Protein 7C7E (pdb70)

Nearest PDB structures (foldseek):
  7c7e-assembly1_A-2  TM=1.005E+00  e=3.766E-17  Escherichia coli IAI39
  9jpk-assembly1_B  TM=8.543E-01  e=5.174E-05  Achromobacter denitrificans
  3sxz-assembly1_B  TM=7.121E-01  e=1.278E-02  Thermotoga maritima
  3sxz-assembly1_A  TM=7.294E-01  e=2.331E-02  Thermotoga maritima
  3c7j-assembly1_B-2  TM=7.270E-01  e=1.564E-01  Pseudomonas syringae pv. tomato str. DC3000

Structure (mmCIF, N/CA/C/O backbone):
data_7C7E
#
_entry.id   7C7E
#
_cell.length_a   85.037
_cell.length_b   85.037
_cell.length_c   111.688
_cell.angle_alpha   90.000
_cell.angle_beta   90.000
_cell.angle_gamma   120.000
#
_symmetry.space_group_name_H-M   'P 65 2 2'
#
loop_
_entity.id
_entity.type
_entity.pdbx_description
1 polymer 'Putative DNA-binding transcriptional regulator'
2 non-polymer 'ZINC ION'
3 non-polymer 'SULFATE ION'
4 non-polymer 'TRIETHYLENE GLYCOL'
5 water water
#
loop_
_atom_site.group_PDB
_atom_site.id
_atom_site.type_symbol
_atom_site.label_atom_id
_atom_site.label_alt_id
_atom_site.label_comp_id
_atom_site.label_asym_id
_atom_site.label_entity_id
_atom_site.label_seq_id
_atom_site.pdbx_PDB_ins_code
_atom_site.Cartn_x
_atom_site.Cartn_y
_atom_site.Cartn_z
_atom_site.occupancy
_atom_site.B_iso_or_equiv
_atom_site.auth_seq_id
_atom_site.auth_comp_id
_atom_site.auth_asym_id
_atom_site.auth_atom_id
_atom_site.pdbx_PDB_model_num
ATOM 1 N N . THR A 1 79 ? 20.319 4.582 54.891 1.00 80.28 79 THR A N 1
ATOM 2 C CA . THR A 1 79 ? 19.546 3.632 54.109 1.00 98.40 79 THR A CA 1
ATOM 3 C C . THR A 1 79 ? 18.868 4.362 52.946 1.00 98.68 79 THR A C 1
ATOM 4 O O . THR A 1 79 ? 18.311 3.739 52.037 1.00 96.81 79 THR A O 1
ATOM 8 N N . ASP A 1 80 ? 18.936 5.689 52.966 1.00 92.53 80 ASP A N 1
ATOM 9 C CA . ASP A 1 80 ? 18.541 6.509 51.828 1.00 79.33 80 ASP A CA 1
ATOM 10 C C . ASP A 1 80 ? 19.789 7.091 51.174 1.00 71.24 80 ASP A C 1
ATOM 11 O O . ASP A 1 80 ? 20.650 7.652 51.861 1.00 76.21 80 ASP A O 1
ATOM 16 N N . VAL A 1 81 ? 19.873 6.963 49.845 1.00 67.68 81 VAL A N 1
ATOM 17 C CA . VAL A 1 81 ? 21.096 7.287 49.107 1.00 65.56 81 VAL A CA 1
ATOM 18 C C . VAL A 1 81 ? 21.534 8.729 49.335 1.00 53.81 81 VAL A C 1
ATOM 19 O O . VAL A 1 81 ? 22.736 9.038 49.292 1.00 61.37 81 VAL A O 1
ATOM 23 N N . LEU A 1 82 ? 20.577 9.634 49.567 1.00 55.79 82 LEU A N 1
ATOM 24 C CA . LEU A 1 82 ? 20.922 11.022 49.851 1.00 46.62 82 LEU A CA 1
ATOM 25 C C . LEU A 1 82 ? 21.872 11.120 51.038 1.00 44.26 82 LEU A C 1
ATOM 26 O O . LEU A 1 82 ? 22.831 11.900 51.011 1.00 43.53 82 LEU A O 1
ATOM 31 N N . GLN A 1 83 ? 21.631 10.322 52.083 1.00 45.41 83 GLN A N 1
ATOM 32 C CA . GLN A 1 83 ? 22.548 10.293 53.217 1.00 49.01 83 GLN A CA 1
ATOM 33 C C . GLN A 1 83 ? 23.930 9.804 52.806 1.00 40.17 83 GLN A C 1
ATOM 34 O O . GLN A 1 83 ? 24.939 10.246 53.370 1.00 41.50 83 GLN A O 1
ATOM 40 N N . TRP A 1 84 ? 23.996 8.903 51.822 1.00 43.20 84 TRP A N 1
ATOM 41 C CA . TRP A 1 84 ? 25.270 8.332 51.401 1.00 42.47 84 TRP A CA 1
ATOM 42 C C . TRP A 1 84 ? 26.089 9.296 50.553 1.00 4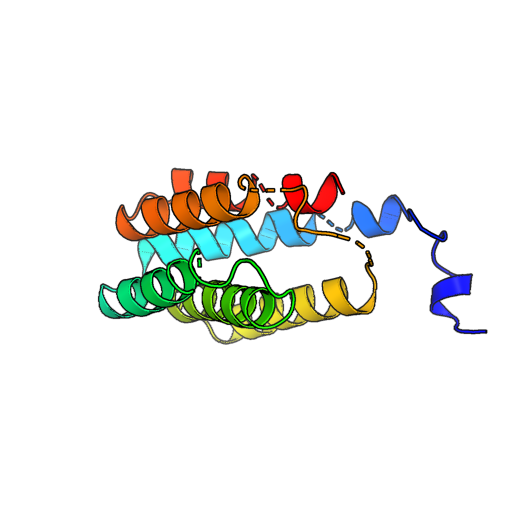7.83 84 TRP A C 1
ATOM 43 O O . TRP A 1 84 ? 27.325 9.225 50.565 1.00 38.80 84 TRP A O 1
ATOM 54 N N . VAL A 1 85 ? 25.441 10.195 49.807 1.00 37.41 85 VAL A N 1
ATOM 55 C CA . VAL A 1 85 ? 26.198 11.104 48.944 1.00 40.13 85 VAL A CA 1
ATOM 56 C C . VAL A 1 85 ? 26.336 12.516 49.515 1.00 41.78 85 VAL A C 1
ATOM 57 O O . VAL A 1 85 ? 27.127 13.308 48.977 1.00 45.56 85 VAL A O 1
ATOM 61 N N . LEU A 1 86 ? 25.638 12.844 50.602 1.00 37.59 86 LEU A N 1
ATOM 62 C CA . LEU A 1 86 ? 25.718 14.163 51.219 1.00 41.03 86 LEU A CA 1
ATOM 63 C C . LEU A 1 86 ? 26.274 14.060 52.635 1.00 39.90 86 LEU A C 1
ATOM 64 O O . LEU A 1 86 ? 25.883 13.176 53.403 1.00 42.11 86 LEU A O 1
ATOM 69 N N . GLU A 1 87 ? 27.186 14.970 52.978 1.00 34.78 87 GLU A N 1
ATOM 70 C CA . GLU A 1 87 ? 27.687 15.046 54.345 1.00 40.56 87 GLU A CA 1
ATOM 71 C C . GLU A 1 87 ? 26.549 15.405 55.290 1.00 55.77 87 GLU A C 1
ATOM 72 O O . GLU A 1 87 ? 25.787 16.342 55.035 1.00 57.32 87 GLU A O 1
ATOM 78 N N . ASN A 1 88 ? 26.430 14.656 56.382 1.00 57.46 88 ASN A N 1
ATOM 79 C CA . ASN A 1 88 ? 25.291 14.833 57.269 1.00 56.14 88 ASN A CA 1
ATOM 80 C C . ASN A 1 88 ? 25.378 16.167 58.002 1.00 62.00 88 ASN A C 1
ATOM 81 O O . ASN A 1 88 ? 26.465 16.699 58.249 1.00 58.50 88 ASN A O 1
ATOM 86 N N . ASP A 1 89 ? 24.202 16.718 58.318 1.00 58.45 89 ASP A N 1
ATOM 87 C CA . ASP A 1 89 ? 24.046 18.007 58.987 1.00 69.40 89 ASP A CA 1
ATOM 88 C C . ASP A 1 89 ? 24.486 19.175 58.108 1.00 68.70 89 ASP A C 1
ATOM 89 O O . ASP A 1 89 ? 23.676 20.051 57.788 1.00 83.08 89 ASP A O 1
ATOM 94 N N . TYR A 1 90 ? 25.757 19.203 57.708 1.00 62.65 90 TYR A N 1
ATOM 95 C CA . TYR A 1 90 ? 26.334 20.344 56.994 1.00 67.42 90 TYR A CA 1
ATOM 96 C C . TYR A 1 90 ? 27.126 19.844 55.787 1.00 62.47 90 TYR A C 1
ATOM 97 O O . TYR A 1 90 ? 28.255 19.367 55.938 1.00 56.40 90 TYR A O 1
ATOM 106 N N . ASP A 1 91 ? 26.540 19.959 54.586 1.00 48.92 91 ASP A N 1
ATOM 107 C CA . ASP A 1 91 ? 27.255 19.647 53.354 1.00 45.25 91 ASP A CA 1
ATOM 108 C C . ASP A 1 91 ? 27.668 20.951 52.690 1.00 50.60 91 ASP A C 1
ATOM 109 O O . ASP A 1 91 ? 26.837 21.599 52.035 1.00 43.51 91 ASP A O 1
ATOM 114 N N . PRO A 1 92 ? 28.933 21.370 52.814 1.00 53.21 92 PRO A N 1
ATOM 115 C CA . PRO A 1 92 ? 29.305 22.716 52.340 1.00 46.06 92 PRO A CA 1
ATOM 116 C C . PRO A 1 92 ? 29.164 22.899 50.838 1.00 52.35 92 PRO A C 1
ATOM 117 O O . PRO A 1 92 ? 28.805 23.993 50.388 1.00 43.96 92 PRO A O 1
ATOM 121 N N . ARG A 1 93 ? 29.433 21.861 50.043 1.00 44.73 93 ARG A N 1
ATOM 122 C CA . ARG A 1 93 ? 29.389 22.028 48.594 1.00 49.45 93 ARG A CA 1
ATOM 123 C C . ARG A 1 93 ? 27.956 22.168 48.093 1.00 43.12 93 ARG A C 1
ATOM 124 O O . ARG A 1 93 ? 27.675 23.004 47.225 1.00 42.61 93 ARG A O 1
ATOM 132 N N . LEU A 1 94 ? 27.030 21.377 48.637 1.00 37.22 94 LEU A N 1
ATOM 133 C CA . LEU A 1 94 ? 25.629 21.544 48.267 1.00 43.11 94 LEU A CA 1
ATOM 134 C C . LEU A 1 94 ? 25.091 22.884 48.755 1.00 48.15 94 LEU A C 1
ATOM 135 O O . LEU A 1 94 ? 24.308 23.537 48.058 1.00 35.38 94 LEU A O 1
ATOM 140 N N . ILE A 1 95 ? 25.505 23.307 49.951 1.00 36.31 95 ILE A N 1
ATOM 141 C CA . ILE A 1 95 ? 25.080 24.602 50.475 1.00 36.97 95 ILE A CA 1
ATOM 142 C C . ILE A 1 95 ? 25.560 25.726 49.570 1.00 37.17 95 ILE A C 1
ATOM 143 O O . ILE A 1 95 ? 24.814 26.666 49.271 1.00 34.48 95 ILE A O 1
ATOM 148 N N . SER A 1 96 ? 26.801 25.639 49.088 1.00 35.30 96 SER A N 1
ATOM 149 C CA . SER A 1 96 ? 27.312 26.671 48.195 1.00 39.79 96 SER A CA 1
ATOM 150 C C . SER A 1 96 ? 26.605 26.637 46.840 1.00 41.27 96 SER A C 1
ATOM 151 O O . SER A 1 96 ? 26.297 27.690 46.270 1.00 38.83 96 SER A O 1
ATOM 154 N N . ALA A 1 97 ? 26.325 25.440 46.314 1.00 33.50 97 ALA A N 1
ATOM 155 C CA . ALA A 1 97 ? 25.616 25.339 45.038 1.00 34.11 97 ALA A CA 1
ATOM 156 C C . ALA A 1 97 ? 24.211 25.931 45.138 1.00 32.14 97 ALA A C 1
ATOM 157 O O . ALA A 1 97 ? 23.779 26.710 44.272 1.00 30.38 97 ALA A O 1
ATOM 167 N N . SER A 1 99 ? 23.147 28.127 47.424 1.00 33.70 99 SER A N 1
ATOM 168 C CA . SER A 1 99 ? 23.224 29.562 47.673 1.00 35.88 99 SER A CA 1
ATOM 169 C C . SER A 1 99 ? 23.529 30.324 46.395 1.00 37.68 99 SER A C 1
ATOM 170 O O . SER A 1 99 ? 22.996 31.414 46.181 1.00 37.36 99 SER A O 1
ATOM 173 N N . GLU A 1 100 ? 24.383 29.768 45.534 1.00 34.58 100 GLU A N 1
ATOM 174 C CA . GLU A 1 100 ? 24.665 30.396 44.247 1.00 38.35 100 GLU A CA 1
ATOM 175 C C . GLU A 1 100 ? 23.411 30.462 43.379 1.00 36.94 100 GLU A C 1
ATOM 176 O O . GLU A 1 100 ? 23.094 31.507 42.789 1.00 33.13 100 GLU A O 1
ATOM 182 N N . VAL A 1 101 ? 22.668 29.355 43.305 1.00 28.78 101 VAL A N 1
ATOM 183 C CA . VAL A 1 101 ? 21.444 29.355 42.506 1.00 31.40 101 VAL A CA 1
ATOM 184 C C . VAL A 1 101 ? 20.427 30.347 43.074 1.00 33.29 101 VAL A C 1
ATOM 185 O O . VAL A 1 101 ? 19.787 31.103 42.328 1.00 33.82 101 VAL A O 1
ATOM 189 N N . ARG A 1 102 ? 20.272 30.369 44.400 1.00 30.73 102 ARG A N 1
ATOM 190 C CA . ARG A 1 102 ? 19.305 31.267 45.023 1.00 33.02 102 ARG A CA 1
ATOM 191 C C . ARG A 1 102 ? 19.708 32.726 44.837 1.00 32.03 102 ARG A C 1
ATOM 192 O O . ARG A 1 102 ? 18.865 33.571 44.516 1.00 36.67 102 ARG A O 1
ATOM 200 N N . ASN A 1 103 ? 20.999 33.038 45.006 1.00 28.89 103 ASN A N 1
ATOM 201 C CA . ASN A 1 103 ? 21.483 34.400 44.810 1.00 33.90 103 ASN A CA 1
ATOM 202 C C . ASN A 1 103 ? 21.375 34.843 43.363 1.00 36.99 103 ASN A C 1
ATOM 203 O O . ASN A 1 103 ? 21.360 36.050 43.098 1.00 32.55 103 ASN A O 1
ATOM 208 N N . LEU A 1 104 ? 21.333 33.898 42.421 1.00 34.31 104 LEU A N 1
ATOM 209 C CA . LEU A 1 104 ? 21.058 34.268 41.038 1.00 31.10 104 LEU A CA 1
ATOM 210 C C . LEU A 1 104 ? 19.576 34.554 40.826 1.00 33.22 104 LEU A C 1
ATOM 211 O O . LEU A 1 104 ? 19.208 35.609 40.298 1.00 34.11 104 LEU A O 1
ATOM 216 N N . VAL A 1 105 ? 18.713 33.634 41.248 1.00 28.97 105 VAL A N 1
ATOM 217 C CA . VAL A 1 105 ? 17.316 33.651 40.817 1.00 31.11 105 VAL A CA 1
ATOM 218 C C . VAL A 1 105 ? 16.455 34.566 41.686 1.00 36.24 105 VAL A C 1
ATOM 219 O O . VAL A 1 105 ? 15.675 35.373 41.172 1.00 31.07 105 VAL A O 1
ATOM 223 N N . GLU A 1 106 ? 16.554 34.463 43.005 1.00 30.12 106 GLU A N 1
ATOM 224 C CA . GLU A 1 106 ? 15.602 35.157 43.865 1.00 35.40 106 GLU A CA 1
ATOM 225 C C . GLU A 1 106 ? 15.804 36.673 43.917 1.00 35.18 106 GLU A C 1
ATOM 226 O O . GLU A 1 106 ? 14.809 37.408 43.987 1.00 36.44 106 GLU A O 1
ATOM 232 N N . PRO A 1 107 ? 17.039 37.197 43.889 1.00 34.70 107 PRO A N 1
ATOM 233 C CA . PRO A 1 107 ? 17.175 38.661 43.768 1.00 31.79 107 PRO A CA 1
ATOM 234 C C . PRO A 1 107 ? 16.641 39.201 42.450 1.00 39.53 107 PRO A C 1
ATOM 235 O O . PRO A 1 107 ? 16.112 40.320 42.405 1.00 33.39 107 PRO A O 1
ATOM 239 N N . ALA A 1 108 ? 16.757 38.426 41.368 1.00 34.34 108 ALA A N 1
ATOM 240 C CA . ALA A 1 108 ? 16.180 38.845 40.094 1.00 35.46 108 ALA A CA 1
ATOM 241 C C . ALA A 1 108 ? 14.659 38.865 40.166 1.00 35.23 108 ALA A C 1
ATOM 242 O O . ALA A 1 108 ? 14.017 39.795 39.661 1.00 35.39 108 ALA A O 1
ATOM 244 N N . ILE A 1 109 ? 14.069 37.834 40.775 1.00 29.46 109 ILE A N 1
ATOM 245 C CA . ILE A 1 109 ? 12.633 37.825 41.035 1.00 32.01 109 ILE A CA 1
ATOM 246 C C . ILE A 1 109 ? 12.230 39.063 41.821 1.00 41.33 109 ILE A C 1
ATOM 247 O O . ILE A 1 109 ? 11.228 39.716 41.511 1.00 34.00 109 ILE A O 1
ATOM 252 N N . ALA A 1 110 ? 13.001 39.400 42.857 1.00 31.30 110 ALA A N 1
ATOM 253 C CA . ALA A 1 110 ? 12.672 40.558 43.682 1.00 37.91 110 ALA A CA 1
ATOM 254 C C . ALA A 1 110 ? 12.723 41.852 42.877 1.00 36.09 110 ALA A C 1
ATOM 255 O O . ALA A 1 110 ? 11.830 42.702 42.996 1.00 34.66 110 ALA A O 1
ATOM 257 N N . ARG A 1 111 ? 13.767 42.019 42.059 1.00 35.43 111 ARG A N 1
ATOM 258 C CA . ARG A 1 111 ? 13.883 43.216 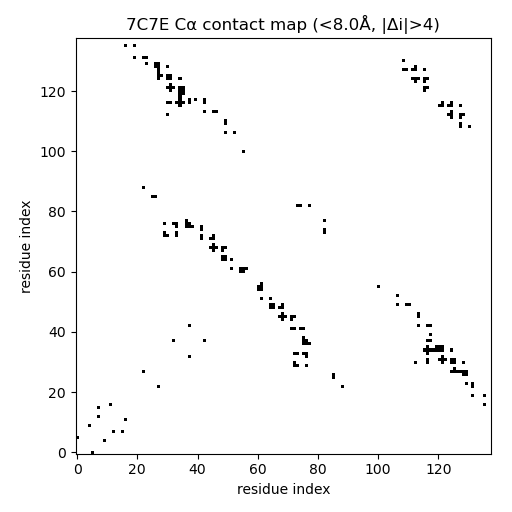41.231 1.00 36.09 111 ARG A CA 1
ATOM 259 C C . ARG A 1 111 ? 12.738 43.311 40.228 1.00 42.95 111 ARG A C 1
ATOM 260 O O . ARG A 1 111 ? 12.168 44.391 40.019 1.00 40.37 111 ARG A O 1
ATOM 268 N N . TRP A 1 112 ? 12.373 42.186 39.607 1.00 36.36 112 TRP A N 1
ATOM 269 C CA . TRP A 1 112 ? 11.273 42.208 38.649 1.00 34.61 112 TRP A CA 1
ATOM 270 C C . TRP A 1 112 ? 9.938 42.449 39.335 1.00 40.33 112 TRP A C 1
ATOM 271 O O . TRP A 1 112 ? 9.051 43.076 38.752 1.00 40.09 112 TRP A O 1
ATOM 282 N N . ALA A 1 113 ? 9.773 41.959 40.562 1.00 33.48 113 ALA A N 1
ATOM 283 C CA . ALA A 1 113 ? 8.573 42.277 41.323 1.00 35.11 113 ALA A CA 1
ATOM 284 C C . ALA A 1 113 ? 8.494 43.771 41.601 1.00 42.95 113 ALA A C 1
ATOM 285 O O . ALA A 1 113 ? 7.445 44.390 41.404 1.00 41.14 113 ALA A O 1
ATOM 287 N N . ALA A 1 114 ? 9.605 44.368 42.036 1.00 38.37 114 ALA A N 1
ATOM 288 C CA . ALA A 1 114 ? 9.636 45.811 42.241 1.00 41.38 114 ALA A CA 1
ATOM 289 C C . ALA A 1 114 ? 9.306 46.567 40.960 1.00 52.88 114 ALA A C 1
ATOM 290 O O . ALA A 1 114 ? 8.644 47.611 41.007 1.00 47.10 114 ALA A O 1
ATOM 292 N N . GLU A 1 115 ? 9.744 46.053 39.809 1.00 41.00 115 GLU A N 1
ATOM 293 C CA . GLU A 1 115 ? 9.496 46.733 38.542 1.00 43.00 115 GLU A CA 1
ATOM 294 C C . GLU A 1 115 ? 8.095 46.494 37.986 1.00 48.08 115 GLU A C 1
ATOM 295 O O . GLU A 1 115 ? 7.608 47.321 37.209 1.00 47.96 115 GLU A O 1
ATOM 301 N N . ARG A 1 116 ? 7.433 45.396 38.361 1.00 38.17 116 ARG A N 1
ATOM 302 C CA . ARG A 1 116 ? 6.209 44.977 37.692 1.00 43.61 116 ARG A CA 1
ATOM 303 C C . ARG A 1 116 ? 4.990 44.844 38.590 1.00 42.54 116 ARG A C 1
ATOM 304 O O . ARG A 1 116 ? 3.872 44.846 38.067 1.00 37.51 116 ARG A O 1
ATOM 312 N N . ALA A 1 117 ? 5.159 44.699 39.903 1.00 33.96 117 ALA A N 1
ATOM 313 C CA . ALA A 1 117 ? 4.009 44.476 40.768 1.00 33.44 117 ALA A CA 1
ATOM 314 C C . ALA A 1 117 ? 3.035 45.644 40.676 1.00 39.83 117 ALA A C 1
ATOM 315 O O . ALA A 1 117 ? 3.442 46.810 40.652 1.00 37.13 117 ALA A O 1
ATOM 317 N N . THR A 1 118 ? 1.748 45.321 40.597 1.00 37.24 118 THR A N 1
ATOM 318 C CA . THR A 1 118 ? 0.700 46.322 40.692 1.00 55.86 118 THR A CA 1
ATOM 319 C C . THR A 1 118 ? 0.268 46.481 42.147 1.00 50.05 118 THR A C 1
ATOM 320 O O . THR A 1 118 ? 0.708 45.745 43.038 1.00 42.87 118 THR A O 1
ATOM 324 N N . SER A 1 119 ? -0.605 47.463 42.390 1.00 49.32 119 SER A N 1
ATOM 325 C CA . SER A 1 119 ? -1.113 47.655 43.745 1.00 42.78 119 SER A CA 1
ATOM 326 C C . SER A 1 119 ? -1.945 46.464 44.205 1.00 41.90 119 SER A C 1
ATOM 327 O O . SER A 1 119 ? -2.006 46.180 45.405 1.00 52.08 119 SER A O 1
ATOM 330 N N . SER A 1 120 ? -2.578 45.748 43.275 1.00 35.82 120 SER A N 1
ATOM 331 C CA . SER A 1 120 ? -3.271 44.520 43.653 1.00 43.13 120 SER A CA 1
ATOM 332 C C . SER A 1 120 ? -2.277 43.422 44.008 1.00 50.19 120 SER A C 1
ATOM 333 O O . SER A 1 120 ? -2.537 42.603 44.897 1.00 44.87 120 SER A O 1
ATOM 336 N N . ASP A 1 121 ? -1.132 43.380 43.319 1.00 46.83 121 ASP A N 1
ATOM 337 C CA . ASP A 1 121 ? -0.050 42.503 43.753 1.00 48.79 121 ASP A CA 1
ATOM 338 C C . ASP A 1 121 ? 0.453 42.908 45.133 1.00 47.31 121 ASP A C 1
ATOM 339 O O . ASP A 1 121 ? 0.634 42.055 46.009 1.00 41.68 121 ASP A O 1
ATOM 344 N N . LEU A 1 122 ? 0.662 44.212 45.347 1.00 39.64 122 LEU A N 1
ATOM 345 C CA . LEU A 1 122 ? 1.133 44.696 46.642 1.00 43.37 122 LEU A CA 1
ATOM 346 C C . LEU A 1 122 ? 0.171 44.319 47.762 1.00 38.20 122 LEU A C 1
ATOM 347 O O . LEU A 1 122 ? 0.602 43.967 48.866 1.00 45.34 122 LEU A O 1
ATOM 352 N N . ALA A 1 123 ? -1.136 44.386 47.497 1.00 42.52 123 ALA A N 1
ATOM 353 C CA . ALA A 1 123 ? -2.115 44.032 48.521 1.00 41.99 123 ALA A CA 1
ATOM 354 C C . ALA A 1 123 ? -2.014 42.564 48.914 1.00 45.70 123 ALA A C 1
ATOM 355 O O . ALA A 1 123 ? -2.238 42.221 50.080 1.00 44.44 123 ALA A O 1
ATOM 357 N N . GLN A 1 124 ? -1.678 41.686 47.965 1.00 41.91 124 GLN A N 1
ATOM 358 C CA . GLN A 1 124 ? -1.533 40.270 48.291 1.00 39.74 124 GLN A CA 1
ATOM 359 C C . GLN A 1 124 ? -0.275 40.018 49.113 1.00 36.58 124 GLN A C 1
ATOM 360 O O . GLN A 1 124 ? -0.299 39.232 50.067 1.00 41.46 124 GLN A O 1
ATOM 366 N N . ILE A 1 125 ? 0.831 40.675 48.758 1.00 33.33 125 ILE A N 1
ATOM 367 C CA . ILE A 1 125 ? 2.057 40.551 49.542 1.00 39.74 125 ILE A CA 1
ATOM 368 C C . ILE A 1 125 ? 1.852 41.120 50.941 1.00 39.96 125 ILE A C 1
ATOM 369 O O . ILE A 1 125 ? 2.184 40.477 51.944 1.00 35.70 125 ILE A O 1
ATOM 374 N N . GLU A 1 126 ? 1.306 42.339 51.027 1.00 38.96 126 GLU A N 1
ATOM 375 C CA . GLU A 1 126 ? 1.110 42.974 52.329 1.00 42.64 126 GLU A CA 1
ATOM 376 C C . GLU A 1 126 ? 0.193 42.145 53.220 1.00 40.35 126 GLU A C 1
ATOM 377 O O . GLU A 1 126 ? 0.434 42.029 54.429 1.00 43.91 126 GLU A O 1
ATOM 383 N N . SER A 1 127 ? -0.860 41.556 52.645 1.00 41.12 127 SER A N 1
ATOM 384 C CA . SER A 1 127 ? -1.759 40.715 53.430 1.00 47.93 127 SER A CA 1
ATOM 385 C C . SER A 1 127 ? -1.003 39.557 54.074 1.00 50.67 127 SER A C 1
ATOM 386 O O . SER A 1 127 ? -1.121 39.315 55.281 1.00 51.05 127 SER A O 1
ATOM 389 N N . ALA A 1 128 ? -0.211 38.838 53.275 1.00 53.75 128 ALA A N 1
ATOM 390 C CA . ALA A 1 128 ? 0.544 37.704 53.801 1.00 47.42 128 ALA A CA 1
ATOM 391 C C . ALA A 1 128 ? 1.572 38.155 54.830 1.00 40.92 128 ALA A C 1
ATOM 392 O O . ALA A 1 128 ? 1.816 37.453 55.821 1.00 42.85 128 ALA A O 1
ATOM 394 N N . LEU A 1 129 ? 2.184 39.323 54.617 1.00 41.11 129 LEU A N 1
ATOM 395 C CA . LEU A 1 129 ? 3.111 39.861 55.607 1.00 44.39 129 LEU A CA 1
ATOM 396 C C . LEU A 1 129 ? 2.411 40.106 56.939 1.00 57.63 129 LEU A C 1
ATOM 397 O O . LEU A 1 129 ? 2.936 39.756 58.004 1.00 51.43 129 LEU A O 1
ATOM 402 N N . ASN A 1 130 ? 1.219 40.708 56.896 1.00 50.59 130 ASN A N 1
ATOM 403 C CA . ASN A 1 130 ? 0.472 40.952 58.125 1.00 55.50 130 ASN A CA 1
ATOM 404 C C . ASN A 1 130 ? 0.068 39.646 58.800 1.00 51.66 130 ASN A C 1
ATOM 405 O O . ASN A 1 130 ? 0.093 39.556 60.032 1.00 56.17 130 ASN A O 1
ATOM 410 N N . GLU A 1 131 ? -0.293 38.623 58.016 1.00 50.10 131 GLU A N 1
ATOM 411 C CA . GLU A 1 131 ? -0.618 37.324 58.613 1.00 53.90 131 GLU A CA 1
ATOM 412 C C . GLU A 1 131 ? 0.600 36.691 59.276 1.00 60.91 131 GLU A C 1
ATOM 413 O O . GLU A 1 131 ? 0.478 36.060 60.331 1.00 67.57 131 GLU A O 1
ATOM 427 N N . ILE A 1 133 ? 3.083 38.389 60.591 1.00 57.90 133 ILE A N 1
ATOM 428 C CA . ILE A 1 133 ? 3.293 39.188 61.793 1.00 66.55 133 ILE A CA 1
ATOM 429 C C . ILE A 1 133 ? 2.333 38.754 62.895 1.00 66.14 133 ILE A C 1
ATOM 430 O O . ILE A 1 133 ? 2.722 38.602 64.060 1.00 76.13 133 ILE A O 1
ATOM 435 N N . ALA A 1 134 ? 1.068 38.525 62.539 1.00 67.56 134 ALA A N 1
ATOM 436 C CA . ALA A 1 134 ? 0.049 38.212 63.533 1.00 72.79 134 ALA A CA 1
ATOM 437 C C . ALA A 1 134 ? 0.169 36.781 64.045 1.00 78.57 134 ALA A C 1
ATOM 438 O O . ALA A 1 134 ? -0.038 36.528 65.237 1.00 80.32 134 ALA A O 1
ATOM 440 N N . ASN A 1 135 ? 0.507 35.838 63.170 1.00 66.33 135 ASN A N 1
ATOM 441 C CA . ASN A 1 135 ? 0.498 34.416 63.496 1.00 65.99 135 ASN A CA 1
ATOM 442 C C . ASN A 1 135 ? 1.906 33.851 63.658 1.00 73.03 135 ASN A C 1
ATOM 443 O O . ASN A 1 135 ? 2.175 32.706 63.294 1.00 82.42 135 ASN A O 1
ATOM 448 N N . ASN A 1 136 ? 2.819 34.639 64.219 1.00 67.84 136 ASN A N 1
ATOM 449 C CA . ASN A 1 136 ? 4.190 34.185 64.415 1.00 80.99 136 ASN A CA 1
ATOM 450 C C . ASN A 1 136 ? 4.352 33.274 65.629 1.00 89.45 136 ASN A C 1
ATOM 451 O O . ASN A 1 136 ? 5.485 33.062 66.074 1.00 84.85 136 ASN A O 1
ATOM 456 N N . GLN A 1 137 ? 3.264 32.725 66.168 1.00 94.58 137 GLN A N 1
ATOM 457 C CA . GLN A 1 137 ? 3.329 31.940 67.395 1.00 92.05 137 GLN A CA 1
ATOM 458 C C . GLN A 1 137 ? 3.304 30.437 67.136 1.00 97.81 137 GLN A C 1
ATOM 459 O O . GLN A 1 137 ? 4.117 29.700 67.700 1.00 101.33 137 GLN A O 1
ATOM 465 N N . ASP A 1 138 ? 2.389 29.958 66.298 1.00 94.06 138 ASP A N 1
ATOM 466 C CA . ASP A 1 138 ? 2.322 28.540 65.961 1.00 104.78 138 ASP A CA 1
ATOM 467 C C . ASP A 1 138 ? 3.071 28.298 64.657 1.00 95.72 138 ASP A C 1
ATOM 468 O O . ASP A 1 138 ? 2.799 28.954 63.644 1.00 90.15 138 ASP A O 1
ATOM 473 N N . ARG A 1 139 ? 4.020 27.361 64.693 1.00 99.86 139 ARG A N 1
ATOM 474 C CA . ARG A 1 139 ? 4.888 27.079 63.549 1.00 97.25 139 ARG A CA 1
ATOM 475 C C . ARG A 1 139 ? 4.161 26.227 62.506 1.00 101.59 139 ARG A C 1
ATOM 476 O O . ARG A 1 139 ? 4.610 25.153 62.102 1.00 109.26 139 ARG A O 1
ATOM 478 N N . GLU A 1 140 ? 3.006 26.733 62.072 1.00 92.42 140 GLU A N 1
ATOM 479 C CA . GLU A 1 140 ? 2.235 26.111 61.004 1.00 93.31 140 GLU A CA 1
ATOM 480 C C . GLU A 1 140 ? 1.384 27.168 60.311 1.00 92.11 140 GLU A C 1
ATOM 481 O O . GLU A 1 140 ? 1.281 27.180 59.081 1.00 84.41 140 GLU A O 1
ATOM 487 N N . ALA A 1 141 ? 0.776 28.067 61.089 1.00 84.96 141 ALA A N 1
ATOM 488 C CA . ALA A 1 141 ? 0.085 29.202 60.487 1.00 90.29 141 ALA A CA 1
ATOM 489 C C . ALA A 1 141 ? 1.062 30.265 60.006 1.00 79.48 141 ALA A C 1
ATOM 490 O O . ALA A 1 141 ? 0.759 30.996 59.056 1.00 78.05 141 ALA A O 1
ATOM 492 N N . PHE A 1 142 ? 2.226 30.370 60.649 1.00 75.75 142 PHE A N 1
ATOM 493 C CA . PHE A 1 142 ? 3.259 31.282 60.170 1.00 69.52 142 PHE A CA 1
ATOM 494 C C . PHE A 1 142 ? 3.890 30.761 58.883 1.00 86.28 142 PHE A C 1
ATOM 495 O O . PHE A 1 142 ? 4.001 31.493 57.892 1.00 71.84 142 PHE A O 1
ATOM 503 N N . ASN A 1 143 ? 4.317 29.494 58.886 1.00 74.82 143 ASN A N 1
ATOM 504 C CA . ASN A 1 143 ? 4.878 28.898 57.678 1.00 79.96 143 ASN A CA 1
ATOM 505 C C . ASN A 1 143 ? 3.859 28.867 56.547 1.00 76.17 143 ASN A C 1
ATOM 506 O O . ASN A 1 143 ? 4.232 28.978 55.373 1.00 75.08 143 ASN A O 1
ATOM 511 N N . GLU A 1 144 ? 2.574 28.713 56.877 1.00 72.69 144 GLU A N 1
ATOM 512 C CA . GLU A 1 144 ? 1.530 28.830 55.865 1.00 71.63 144 GLU A CA 1
ATOM 513 C C . GLU A 1 144 ? 1.492 30.237 55.282 1.00 78.79 144 GLU A C 1
ATOM 514 O O . GLU A 1 144 ? 1.286 30.413 54.075 1.00 63.21 144 GLU A O 1
ATOM 520 N N . ALA A 1 145 ? 1.704 31.253 56.124 1.00 60.34 145 ALA A N 1
ATOM 521 C CA . ALA A 1 145 ? 1.705 32.633 55.652 1.00 68.48 145 ALA A CA 1
ATOM 522 C C . ALA A 1 145 ? 3.023 33.013 54.989 1.00 58.44 145 ALA A C 1
ATOM 523 O O . ALA A 1 145 ? 3.042 33.899 54.128 1.00 45.48 145 ALA A O 1
ATOM 525 N N . ASP A 1 146 ? 4.128 32.373 55.380 1.00 56.15 146 ASP A N 1
ATOM 526 C CA . ASP A 1 146 ? 5.394 32.611 54.695 1.00 54.60 146 ASP A CA 1
ATOM 527 C C . ASP A 1 146 ? 5.340 32.102 53.259 1.00 51.07 146 ASP A C 1
ATOM 528 O O . ASP A 1 146 ? 5.874 32.743 52.346 1.00 48.86 146 ASP A O 1
ATOM 533 N N . ILE A 1 147 ? 4.683 30.960 53.042 1.00 54.62 147 ILE A N 1
ATOM 534 C CA . ILE A 1 147 ? 4.524 30.424 51.693 1.00 60.65 147 ILE A CA 1
ATOM 535 C C . ILE A 1 147 ? 3.691 31.370 50.835 1.00 55.52 147 ILE A C 1
ATOM 536 O O . ILE A 1 147 ? 4.026 31.630 49.672 1.00 53.03 147 ILE A O 1
ATOM 541 N N . ARG A 1 148 ? 2.605 31.913 51.394 1.00 50.04 148 ARG A N 1
ATOM 542 C CA . ARG A 1 148 ? 1.757 32.824 50.630 1.00 54.06 148 ARG A CA 1
ATOM 543 C C . ARG A 1 148 ? 2.476 34.125 50.296 1.00 45.0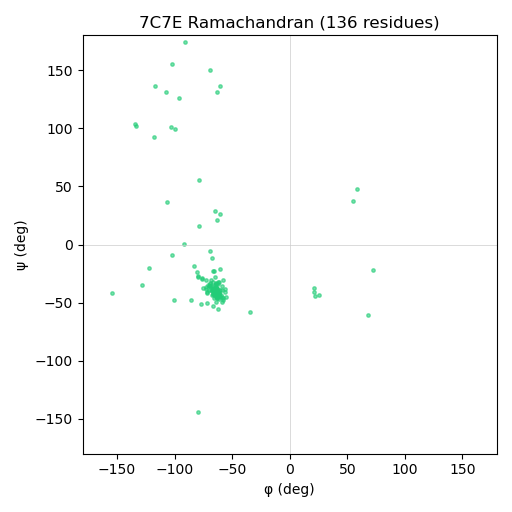6 148 ARG A C 1
ATOM 544 O O . ARG A 1 148 ? 2.218 34.720 49.244 1.00 46.74 148 ARG A O 1
ATOM 552 N N . TYR A 1 149 ? 3.367 34.583 51.178 1.00 40.58 149 TYR A N 1
ATOM 553 C CA . TYR A 1 149 ? 4.155 35.781 50.904 1.00 42.78 149 TYR A CA 1
ATOM 554 C C . TYR A 1 149 ? 5.035 35.582 49.675 1.00 43.39 149 TYR A C 1
ATOM 555 O O . TYR A 1 149 ? 4.997 36.376 48.725 1.00 41.63 149 TYR A O 1
ATOM 564 N N . HIS A 1 150 ? 5.856 34.530 49.692 1.00 47.67 150 HIS A N 1
ATOM 565 C CA . HIS A 1 150 ? 6.741 34.269 48.565 1.00 51.11 150 HIS A CA 1
ATOM 566 C C . HIS A 1 150 ? 5.953 33.957 47.300 1.00 46.75 150 HIS A C 1
ATOM 567 O O . HIS A 1 150 ? 6.364 34.345 46.203 1.00 42.08 150 HIS A O 1
ATOM 574 N N . GLU A 1 151 ? 4.800 33.297 47.434 1.00 42.22 151 GLU A N 1
ATOM 575 C CA . GLU A 1 151 ? 3.967 33.027 46.266 1.00 44.24 151 GLU A CA 1
ATOM 576 C C . GLU A 1 151 ? 3.401 34.314 45.674 1.00 45.13 151 GLU A C 1
ATOM 577 O O . GLU A 1 151 ? 3.311 34.451 44.449 1.00 44.07 151 GLU A O 1
ATOM 583 N N . ALA A 1 152 ? 3.030 35.278 46.520 1.00 41.34 152 ALA A N 1
ATOM 584 C CA . ALA A 1 152 ? 2.534 36.551 46.004 1.00 42.25 152 ALA A CA 1
ATOM 585 C C . ALA A 1 152 ? 3.656 37.356 45.357 1.00 29.45 152 ALA A C 1
ATOM 586 O O . ALA A 1 152 ? 3.457 37.989 44.308 1.00 35.51 152 ALA A O 1
ATOM 588 N N . VAL A 1 153 ? 4.846 37.332 45.964 1.00 36.32 153 VAL A N 1
ATOM 589 C CA . VAL A 1 153 ? 6.008 37.968 45.349 1.00 38.18 153 VAL A CA 1
ATOM 590 C C . VAL A 1 153 ? 6.273 37.368 43.973 1.00 43.72 153 VAL A C 1
ATOM 591 O O . VAL A 1 153 ? 6.465 38.094 42.988 1.00 35.07 153 VAL A O 1
ATOM 595 N N . LEU A 1 154 ? 6.267 36.034 43.883 1.00 40.27 154 LEU A N 1
ATOM 596 C CA . LEU A 1 154 ? 6.522 35.346 42.619 1.00 40.07 154 LEU A CA 1
ATOM 597 C C . LEU A 1 154 ? 5.455 35.664 41.582 1.00 35.94 154 LEU A C 1
ATOM 598 O O . LEU A 1 154 ? 5.773 35.901 40.410 1.00 40.87 154 LEU A O 1
ATOM 603 N N . GLN A 1 155 ? 4.184 35.655 41.987 1.00 42.56 155 GLN A N 1
ATOM 604 C CA . GLN A 1 155 ? 3.112 35.964 41.049 1.00 37.02 155 GLN A CA 1
ATOM 605 C C . GLN A 1 155 ? 3.235 37.385 40.517 1.00 36.93 155 GLN A C 1
ATOM 606 O O . GLN A 1 155 ? 2.919 37.635 39.348 1.00 37.95 155 GLN A O 1
ATOM 612 N N . SER A 1 156 ? 3.725 38.320 41.338 1.00 45.56 156 SER A N 1
ATOM 613 C CA . SER A 1 156 ? 3.877 39.690 40.855 1.00 39.95 156 SER A CA 1
ATOM 614 C C . SER A 1 156 ? 4.947 39.834 39.774 1.00 55.39 156 SER A C 1
ATOM 615 O O . SER A 1 156 ? 5.022 40.896 39.148 1.00 48.31 156 SER A O 1
ATOM 618 N N . VAL A 1 157 ? 5.771 38.808 39.543 1.00 48.28 157 VAL A N 1
ATOM 619 C CA . VAL A 1 157 ? 6.749 38.859 38.456 1.00 41.47 157 VAL A CA 1
ATOM 620 C C . VAL A 1 157 ? 6.087 38.557 37.114 1.00 41.20 157 VAL A C 1
ATOM 621 O O . VAL A 1 157 ? 6.563 39.012 36.065 1.00 41.36 157 VAL A O 1
ATOM 625 N N . HIS A 1 158 ? 4.997 37.785 37.123 1.00 39.89 158 HIS A N 1
ATOM 626 C CA . HIS A 1 158 ? 4.222 37.470 35.920 1.00 44.28 158 HIS A CA 1
ATOM 627 C C . HIS A 1 158 ? 5.082 36.780 34.859 1.00 50.43 158 HIS A C 1
ATOM 628 O O . HIS A 1 158 ? 5.065 37.136 33.679 1.00 41.67 158 HIS A O 1
ATOM 635 N N . ASN A 1 159 ? 5.838 35.774 35.295 1.00 36.56 159 ASN A N 1
ATOM 636 C CA . ASN A 1 159 ? 6.640 34.928 34.411 1.00 35.01 159 ASN A CA 1
ATOM 637 C C . ASN A 1 159 ? 6.421 33.483 34.836 1.00 30.90 159 ASN A C 1
ATOM 638 O O . ASN A 1 159 ? 6.979 33.041 35.857 1.00 39.24 159 ASN A O 1
ATOM 643 N N . PRO A 1 160 ? 5.628 32.713 34.085 1.00 34.88 160 PRO A N 1
ATOM 644 C CA . PRO A 1 160 ? 5.306 31.347 34.534 1.00 28.86 160 PRO A CA 1
ATOM 645 C C . PRO A 1 160 ? 6.496 30.401 34.504 1.00 33.68 160 PRO A C 1
ATOM 646 O O . PRO A 1 160 ? 6.568 29.469 35.321 1.00 38.15 160 PRO A O 1
ATOM 650 N N . VAL A 1 161 ? 7.434 30.613 33.577 1.00 36.24 161 VAL A N 1
ATOM 651 C CA . VAL A 1 161 ? 8.640 29.789 33.533 1.00 36.60 161 VAL A CA 1
ATOM 652 C C . VAL A 1 161 ? 9.492 30.043 34.769 1.00 25.92 161 VAL A C 1
ATOM 653 O O . VAL A 1 161 ? 9.882 29.110 35.484 1.00 34.73 161 VAL A O 1
ATOM 657 N N . LEU A 1 162 ? 9.798 31.316 35.027 1.00 32.58 162 LEU A N 1
ATOM 658 C CA . LEU A 1 162 ? 10.534 31.689 36.229 1.00 35.58 162 LEU A CA 1
ATOM 659 C C . LEU A 1 162 ? 9.822 31.206 37.487 1.00 39.04 162 LEU A C 1
ATOM 660 O O . LEU A 1 162 ? 10.468 30.766 38.446 1.00 36.38 162 LEU A O 1
ATOM 665 N N . GLN A 1 163 ? 8.488 31.281 37.501 1.00 41.48 163 GLN A N 1
ATOM 666 C CA . GLN A 1 163 ? 7.726 30.821 38.659 1.00 36.10 163 GLN A CA 1
ATOM 667 C C . GLN A 1 163 ? 7.944 29.334 38.904 1.00 37.85 163 GLN A C 1
ATOM 668 O O . GLN A 1 163 ? 8.185 28.908 40.042 1.00 35.23 163 GLN A O 1
ATOM 674 N N . GLN A 1 164 ? 7.864 28.520 37.845 1.00 34.30 164 GLN A N 1
ATOM 675 C CA . GLN A 1 164 ? 8.117 27.093 38.022 1.00 36.84 164 GLN A CA 1
ATOM 676 C C . GLN A 1 164 ? 9.554 26.832 38.469 1.00 39.37 164 GLN A C 1
ATOM 677 O O . GLN A 1 164 ? 9.801 25.957 39.308 1.00 33.54 164 GLN A O 1
ATOM 683 N N . LEU A 1 165 ? 10.515 27.581 37.921 1.00 34.42 165 LEU A N 1
ATOM 684 C CA . LEU A 1 165 ? 11.908 27.379 38.320 1.00 36.44 165 LEU A CA 1
ATOM 685 C C . LEU A 1 165 ? 12.108 27.683 39.798 1.00 32.54 165 LEU A C 1
ATOM 686 O O . LEU A 1 165 ? 12.771 26.923 40.517 1.00 32.54 165 LEU A O 1
ATOM 691 N N . SER A 1 166 ? 11.535 28.790 40.273 1.00 32.38 166 SER A N 1
ATOM 692 C CA . SER A 1 166 ? 11.710 29.158 41.672 1.00 35.71 166 SER A CA 1
ATOM 693 C C . SER A 1 166 ? 10.978 28.182 42.585 1.00 37.53 166 SER A C 1
ATOM 694 O O . SER A 1 166 ? 11.457 27.874 43.683 1.00 36.31 166 SER A O 1
ATOM 697 N N . ILE A 1 167 ? 9.831 27.663 42.140 1.00 33.65 167 ILE A N 1
ATOM 698 C CA . ILE A 1 167 ? 9.139 26.644 42.925 1.00 37.57 167 ILE A CA 1
ATOM 699 C C . ILE A 1 167 ? 9.980 25.377 43.017 1.00 35.56 167 ILE A C 1
ATOM 700 O O . ILE A 1 167 ? 10.069 24.754 44.080 1.00 34.06 167 ILE A O 1
ATOM 705 N N . ALA A 1 168 ? 10.606 24.972 41.910 1.00 37.44 168 ALA A N 1
ATOM 706 C CA . ALA A 1 168 ? 11.480 23.803 41.945 1.00 40.69 168 ALA A CA 1
ATOM 707 C C . ALA A 1 168 ? 12.653 24.021 42.897 1.00 36.37 168 ALA A C 1
ATOM 708 O O . ALA A 1 168 ? 13.017 23.122 43.664 1.00 36.67 168 ALA A O 1
ATOM 710 N N . ILE A 1 169 ? 13.247 25.216 42.865 1.00 31.20 169 ILE A N 1
ATOM 711 C CA . ILE A 1 169 ? 14.357 25.521 43.770 1.00 31.00 169 ILE A CA 1
ATOM 712 C C . ILE A 1 169 ? 13.902 25.455 45.222 1.00 46.30 169 ILE A C 1
ATOM 713 O O . ILE A 1 169 ? 14.601 24.905 46.086 1.00 40.03 169 ILE A O 1
ATOM 718 N N . SER A 1 170 ? 12.729 26.021 45.521 1.00 38.34 170 SER A N 1
ATOM 719 C CA . SER A 1 170 ? 12.252 26.043 46.900 1.00 37.78 170 SER A CA 1
ATOM 720 C C . SER A 1 170 ? 11.853 24.654 47.380 1.00 37.45 170 SER A C 1
ATOM 721 O O . SER A 1 170 ? 12.061 24.323 48.553 1.00 43.04 170 SER A O 1
ATOM 724 N N . SER A 1 171 ? 11.286 23.831 46.494 1.00 37.14 171 SER A N 1
ATOM 725 C CA . SER A 1 171 ? 10.937 22.462 46.858 1.00 40.34 171 SER A CA 1
ATOM 726 C C . SER A 1 171 ? 12.183 21.635 47.147 1.00 49.80 171 SER A C 1
ATOM 727 O O . SER A 1 171 ? 12.206 20.848 48.101 1.00 51.15 171 SER A O 1
ATOM 730 N N . LEU A 1 172 ? 13.228 21.794 46.331 1.00 45.67 172 LEU A N 1
ATOM 731 C CA . LEU A 1 172 ? 14.486 21.107 46.598 1.00 39.35 172 LEU A CA 1
ATOM 732 C C . LEU A 1 172 ? 15.087 21.553 47.922 1.00 50.12 172 LEU A C 1
ATOM 733 O O . LEU A 1 172 ? 15.643 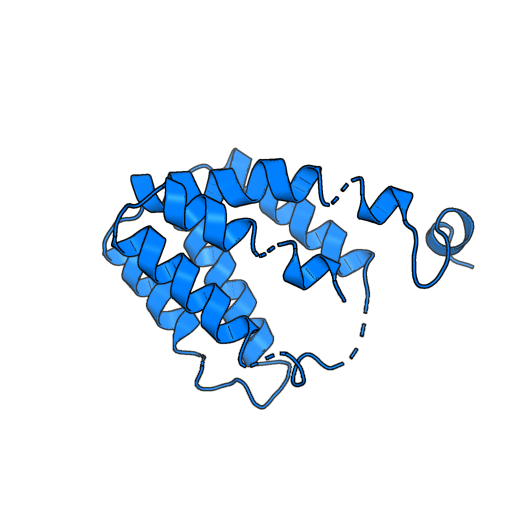20.732 48.661 1.00 50.27 172 LEU A O 1
ATOM 738 N N . GLN A 1 173 ? 14.969 22.843 48.242 1.00 43.82 173 GLN A N 1
ATOM 739 C CA . GLN A 1 173 ? 15.534 23.366 49.481 1.00 47.97 173 GLN A CA 1
ATOM 740 C C . GLN A 1 173 ? 14.855 22.761 50.705 1.00 61.72 173 GLN A C 1
ATOM 741 O O . GLN A 1 173 ? 15.524 22.441 51.695 1.00 58.30 173 GLN A O 1
ATOM 747 N N . ARG A 1 174 ? 13.532 22.587 50.659 1.00 60.60 174 ARG A N 1
ATOM 748 C CA . ARG A 1 174 ? 12.815 22.050 51.810 1.00 69.65 174 ARG A CA 1
ATOM 749 C C . ARG A 1 174 ? 12.847 20.528 51.870 1.00 61.64 174 ARG A C 1
ATOM 750 O O . ARG A 1 174 ? 12.593 19.960 52.937 1.00 75.82 174 ARG A O 1
ATOM 758 N N . ALA A 1 175 ? 13.158 19.860 50.761 1.00 64.31 175 ALA A N 1
ATOM 759 C CA . ALA A 1 175 ? 13.255 18.407 50.724 1.00 61.74 175 ALA A CA 1
ATOM 760 C C . ALA A 1 175 ? 14.662 17.897 51.004 1.00 77.88 175 ALA A C 1
ATOM 761 O O . ALA A 1 175 ? 14.880 16.681 50.985 1.00 83.19 175 ALA A O 1
ATOM 763 N N . VAL A 1 176 ? 15.619 18.786 51.260 1.00 70.91 176 VAL A N 1
ATOM 764 C CA . VAL A 1 176 ? 17.003 18.375 51.464 1.00 64.78 176 VAL A CA 1
ATOM 765 C C . VAL A 1 176 ? 17.526 18.966 52.766 1.00 77.84 176 VAL A C 1
ATOM 766 O O . VAL A 1 176 ? 18.314 18.332 53.478 1.00 97.80 176 VAL A O 1
ATOM 770 N N . PHE A 1 177 ? 17.080 20.172 53.098 1.00 62.41 177 PHE A N 1
ATOM 771 C CA . PHE A 1 177 ? 17.615 20.905 54.233 1.00 77.41 177 PHE A CA 1
ATOM 772 C C . PHE A 1 177 ? 16.677 20.828 55.432 1.00 91.94 177 PHE A C 1
ATOM 773 O O . PHE A 1 177 ? 15.467 20.629 55.295 1.00 81.11 177 PHE A O 1
ATOM 781 N N . GLU A 1 178 ? 17.260 20.996 56.614 1.00 97.79 178 GLU A N 1
ATOM 782 C CA . GLU A 1 178 ? 16.555 20.827 57.878 1.00 103.96 178 GLU A CA 1
ATOM 783 C C . GLU A 1 178 ? 15.719 22.056 58.224 1.00 82.95 178 GLU A C 1
ATOM 784 O O . GLU A 1 178 ? 16.225 23.024 58.793 1.00 87.39 178 GLU A O 1
ATOM 790 N N . GLY A 1 183 ? 13.973 25.653 64.917 1.00 89.96 183 GLY A N 1
ATOM 791 C CA . GLY A 1 183 ? 13.241 26.446 65.888 1.00 95.65 183 GLY A CA 1
ATOM 792 C C . GLY A 1 183 ? 12.476 27.593 65.259 1.00 103.57 183 GLY A C 1
ATOM 793 O O . GLY A 1 183 ? 11.258 27.694 65.420 1.00 97.21 183 GLY A O 1
ATOM 794 N N . ASP A 1 184 ? 13.210 28.469 64.566 1.00 102.28 184 ASP A N 1
ATOM 795 C CA . ASP A 1 184 ? 12.663 29.574 63.782 1.00 97.17 184 ASP A CA 1
ATOM 796 C C . ASP A 1 184 ? 12.102 30.706 64.640 1.00 103.28 184 ASP A C 1
ATOM 797 O O . ASP A 1 184 ? 11.976 31.838 64.161 1.00 91.71 184 ASP A O 1
ATOM 802 N N . GLU A 1 185 ? 11.757 30.431 65.899 1.00 91.01 185 GLU A N 1
ATOM 803 C CA . GLU A 1 185 ? 11.331 31.521 66.772 1.00 87.94 185 GLU A CA 1
ATOM 804 C C . GLU A 1 185 ? 12.517 32.390 67.170 1.00 88.87 185 GLU A C 1
ATOM 805 O O . GLU A 1 185 ? 12.370 33.602 67.370 1.00 82.97 185 GLU A O 1
ATOM 811 N N . ALA A 1 186 ? 13.709 31.791 67.265 1.00 88.00 186 ALA A N 1
ATOM 812 C CA . ALA A 1 186 ? 14.886 32.510 67.740 1.00 91.97 186 ALA A CA 1
ATOM 813 C C . ALA A 1 186 ? 15.301 33.622 66.789 1.00 82.26 186 ALA A C 1
ATOM 814 O O . ALA A 1 186 ? 15.959 34.579 67.215 1.00 88.57 186 ALA A O 1
ATOM 816 N N . ASN A 1 187 ? 14.917 33.521 65.519 1.00 82.82 187 ASN A N 1
ATOM 817 C CA . ASN A 1 187 ? 15.166 34.560 64.534 1.00 71.07 187 ASN A CA 1
ATOM 818 C C . ASN A 1 187 ? 13.873 35.129 63.968 1.00 61.88 187 ASN A C 1
ATOM 819 O O . ASN A 1 187 ? 13.895 35.737 62.896 1.00 55.39 187 ASN A O 1
ATOM 832 N N . PRO A 1 189 ? 12.013 37.769 64.927 1.00 52.18 189 PRO A N 1
ATOM 833 C CA . PRO A 1 189 ? 12.057 39.224 64.698 1.00 50.56 189 PRO A CA 1
ATOM 834 C C . PRO A 1 189 ? 12.841 39.608 63.456 1.00 50.60 189 PRO A C 1
ATOM 835 O O . PRO A 1 189 ? 12.387 40.457 62.679 1.00 42.52 189 PRO A O 1
ATOM 839 N N . GLN A 1 190 ? 14.012 39.000 63.247 1.00 51.97 190 GLN A N 1
ATOM 840 C CA . GLN A 1 190 ? 14.808 39.297 62.060 1.00 44.42 190 GLN A CA 1
ATOM 841 C C . GLN A 1 190 ? 14.091 38.853 60.791 1.00 45.94 190 GLN A C 1
ATOM 842 O O . GLN A 1 190 ? 14.150 39.540 59.764 1.00 44.45 190 GLN A O 1
ATOM 848 N N . THR A 1 191 ? 13.403 37.709 60.849 1.00 40.92 191 THR A N 1
ATOM 849 C CA . THR A 1 191 ? 12.702 37.190 59.678 1.00 47.86 191 THR A CA 1
ATOM 850 C C . THR A 1 191 ? 11.574 38.121 59.248 1.00 53.36 191 THR A C 1
ATOM 851 O O . THR A 1 191 ? 11.409 38.394 58.053 1.00 45.04 191 THR A O 1
ATOM 855 N N . LEU A 1 192 ? 10.787 38.613 60.207 1.00 45.98 192 LEU A N 1
ATOM 856 C CA . LEU A 1 192 ? 9.700 39.525 59.871 1.00 45.43 192 LEU A CA 1
ATOM 857 C C . LEU A 1 192 ? 10.237 40.834 59.307 1.00 41.21 192 LEU A C 1
ATOM 858 O O . LEU A 1 192 ? 9.675 41.381 58.350 1.00 38.55 192 LEU A O 1
ATOM 863 N N . GLN A 1 193 ? 11.330 41.345 59.879 1.00 37.88 193 GLN A N 1
ATOM 864 C CA . GLN A 1 193 ? 11.908 42.590 59.385 1.00 42.72 193 GLN A CA 1
ATOM 865 C C . GLN A 1 193 ? 12.409 42.438 57.951 1.00 43.36 193 GLN A C 1
ATOM 866 O O . GLN A 1 193 ? 12.275 43.362 57.140 1.00 41.65 193 GLN A O 1
ATOM 872 N N . GLU A 1 194 ? 12.976 41.274 57.613 1.00 41.82 194 GLU A N 1
ATOM 873 C CA . GLU A 1 194 ? 13.477 41.060 56.256 1.00 39.83 194 GLU A CA 1
ATOM 874 C C . GLU A 1 194 ? 12.335 41.022 55.240 1.00 35.53 194 GLU A C 1
ATOM 875 O O . GLU A 1 194 ? 12.448 41.587 54.141 1.00 42.80 194 GLU A O 1
ATOM 881 N N . HIS A 1 195 ? 11.218 40.381 55.597 1.00 32.82 195 HIS A N 1
ATOM 882 C CA . HIS A 1 195 ? 10.069 40.336 54.698 1.00 40.76 195 HIS A CA 1
ATOM 883 C C . HIS A 1 195 ? 9.418 41.710 54.569 1.00 47.77 195 HIS A C 1
ATOM 884 O O . HIS A 1 195 ? 8.950 42.087 53.485 1.00 38.35 195 HIS A O 1
ATOM 891 N N . LYS A 1 196 ? 9.398 42.480 55.661 1.00 40.19 196 LYS A N 1
ATOM 892 C CA . LYS A 1 196 ? 8.919 43.855 55.575 1.00 42.68 196 LYS A CA 1
ATOM 893 C C . LYS A 1 196 ? 9.801 44.687 54.657 1.00 41.55 196 LYS A C 1
ATOM 894 O O . LYS A 1 196 ? 9.296 45.481 53.857 1.00 39.06 196 LYS A O 1
ATOM 900 N N . ALA A 1 197 ? 11.125 44.524 54.756 1.00 34.94 197 ALA A N 1
ATOM 901 C CA . ALA A 1 197 ? 12.026 45.310 53.916 1.00 39.59 197 ALA A CA 1
ATOM 902 C C . ALA A 1 197 ? 11.865 44.950 52.442 1.00 46.02 197 ALA A C 1
ATOM 903 O O . ALA A 1 197 ? 11.895 45.832 51.570 1.00 37.17 197 ALA A O 1
ATOM 905 N N . LEU A 1 198 ? 11.686 43.659 52.140 1.00 36.27 198 LEU A N 1
ATOM 906 C CA . LEU A 1 198 ? 11.431 43.281 50.751 1.00 40.97 198 LEU A CA 1
ATOM 907 C C . LEU A 1 198 ? 10.114 43.870 50.250 1.00 36.43 198 LEU A C 1
ATOM 908 O O . LEU A 1 198 ? 10.047 44.393 49.127 1.00 34.75 198 LEU A O 1
ATOM 913 N N . PHE A 1 199 ? 9.053 43.791 51.060 1.00 34.75 199 PHE A N 1
ATOM 914 C CA . PHE A 1 199 ? 7.789 44.391 50.643 1.00 37.51 199 PHE A CA 1
ATOM 915 C C . PHE A 1 199 ? 7.937 45.891 50.409 1.00 39.48 199 PHE A C 1
ATOM 916 O O . PHE A 1 199 ? 7.409 46.424 49.427 1.00 37.02 199 PHE A O 1
ATOM 924 N N . ASP A 1 200 ? 8.637 46.590 51.307 1.00 34.90 200 ASP A N 1
ATOM 925 C CA . ASP A 1 200 ? 8.815 48.032 51.159 1.00 42.50 200 ASP A CA 1
ATOM 926 C C . ASP A 1 200 ? 9.558 48.367 49.878 1.00 44.90 200 ASP A C 1
ATOM 927 O O . ASP A 1 200 ? 9.223 49.340 49.190 1.00 38.88 200 ASP A O 1
ATOM 932 N N . ALA A 1 201 ? 10.591 47.587 49.552 1.00 33.56 201 ALA A N 1
ATOM 933 C CA . ALA A 1 201 ? 11.321 47.832 48.314 1.00 34.15 201 ALA A CA 1
ATOM 934 C C . ALA A 1 201 ? 10.439 47.580 47.097 1.00 39.38 201 ALA A C 1
ATOM 935 O O . ALA A 1 201 ? 10.498 48.329 46.116 1.00 39.53 201 ALA A O 1
ATOM 937 N N . ILE A 1 202 ? 9.610 46.533 47.146 1.00 36.44 202 ILE A N 1
ATOM 938 C CA . ILE A 1 202 ? 8.724 46.242 46.023 1.00 33.26 202 ILE A CA 1
ATOM 939 C C . ILE A 1 202 ? 7.696 47.357 45.846 1.00 43.80 202 ILE A C 1
ATOM 940 O O . ILE A 1 202 ? 7.463 47.835 44.728 1.00 38.01 202 ILE A O 1
ATOM 945 N N . ARG A 1 203 ? 7.078 47.800 46.944 1.00 39.63 203 ARG A N 1
ATOM 946 C CA . ARG A 1 203 ? 6.136 48.915 46.874 1.00 42.78 203 ARG A CA 1
ATOM 947 C C . ARG A 1 203 ? 6.811 50.169 46.328 1.00 37.45 203 ARG A C 1
ATOM 948 O O . ARG A 1 203 ? 6.268 50.848 45.448 1.00 41.87 203 ARG A O 1
ATOM 956 N N . HIS A 1 204 ? 8.010 50.483 46.825 1.00 36.94 204 HIS A N 1
ATOM 957 C CA . HIS A 1 204 ? 8.744 51.651 46.351 1.00 38.69 204 HIS A CA 1
ATOM 958 C C . HIS A 1 204 ? 9.250 51.496 44.926 1.00 44.42 204 HIS A C 1
ATOM 959 O O . HIS A 1 204 ? 9.816 52.455 44.390 1.00 40.23 204 HIS A O 1
ATOM 966 N N . GLN A 1 205 ? 9.078 50.321 44.314 1.00 42.93 205 GLN A N 1
ATOM 967 C CA . GLN A 1 205 ? 9.595 50.050 42.972 1.00 33.77 205 GLN A CA 1
ATOM 968 C C . GLN A 1 205 ? 11.095 50.326 42.908 1.00 41.83 205 GLN A C 1
ATOM 969 O O . GLN A 1 205 ? 11.613 50.846 41.918 1.00 39.40 205 GLN A O 1
ATOM 975 N N . ASP A 1 206 ? 11.789 49.989 43.994 1.00 42.53 206 ASP A N 1
ATOM 976 C CA . ASP A 1 206 ? 13.235 50.159 44.117 1.00 39.70 206 ASP A CA 1
ATOM 977 C C . ASP A 1 206 ? 13.879 48.801 43.855 1.00 49.49 206 ASP A C 1
ATOM 978 O O . ASP A 1 206 ? 13.930 47.947 44.744 1.00 41.41 206 ASP A O 1
ATOM 983 N N . GLY A 1 207 ? 14.378 48.611 42.632 1.00 47.57 207 GLY A N 1
ATOM 984 C CA . GLY A 1 207 ? 14.937 47.322 42.263 1.00 42.38 207 GLY A CA 1
ATOM 985 C C . GLY A 1 207 ? 16.205 46.985 43.024 1.00 47.37 207 GLY A C 1
ATOM 986 O O . GLY A 1 207 ? 16.413 45.833 43.418 1.00 38.42 207 GLY A O 1
ATOM 987 N N . ASP A 1 208 ? 17.074 47.979 43.234 1.00 41.39 208 ASP A N 1
ATOM 988 C CA . ASP A 1 208 ? 18.296 47.744 43.998 1.00 52.28 208 ASP A CA 1
ATOM 989 C C . ASP A 1 208 ? 17.980 47.326 45.429 1.00 52.62 208 ASP A C 1
ATOM 990 O O . ASP A 1 208 ? 18.585 46.382 45.961 1.00 46.79 208 ASP A O 1
ATOM 995 N N . ALA A 1 209 ? 17.027 48.010 46.068 1.00 42.42 209 ALA A N 1
ATOM 996 C CA . ALA A 1 209 ? 16.679 47.676 47.445 1.00 43.55 209 ALA A CA 1
ATOM 997 C C . ALA A 1 209 ? 16.017 46.307 47.531 1.00 44.44 209 ALA A C 1
ATOM 998 O O . ALA A 1 209 ? 16.239 45.567 48.495 1.00 40.59 209 ALA A O 1
ATOM 1000 N N . ALA A 1 210 ? 15.208 45.947 46.528 1.00 36.44 210 ALA A N 1
ATOM 1001 C CA . ALA A 1 210 ? 14.587 44.625 46.521 1.00 40.24 210 ALA A CA 1
ATOM 1002 C C . ALA A 1 210 ? 15.632 43.529 46.342 1.00 31.14 210 ALA A C 1
ATOM 1003 O O . ALA A 1 210 ? 15.571 42.485 47.007 1.00 33.04 210 ALA A O 1
ATOM 1005 N N . GLU A 1 211 ? 16.593 43.751 45.442 1.00 32.32 211 GLU A N 1
ATOM 1006 C CA . GLU A 1 211 ? 17.704 42.819 45.284 1.00 38.07 211 GLU A CA 1
ATOM 1007 C C . GLU A 1 211 ? 18.457 42.639 46.596 1.00 37.47 211 GLU A C 1
ATOM 1008 O O . GLU A 1 211 ? 18.754 41.507 47.003 1.00 36.12 211 GLU A O 1
ATOM 1014 N N . GLN A 1 212 ? 18.762 43.748 47.278 1.00 39.81 212 GLN A N 1
ATOM 1015 C CA .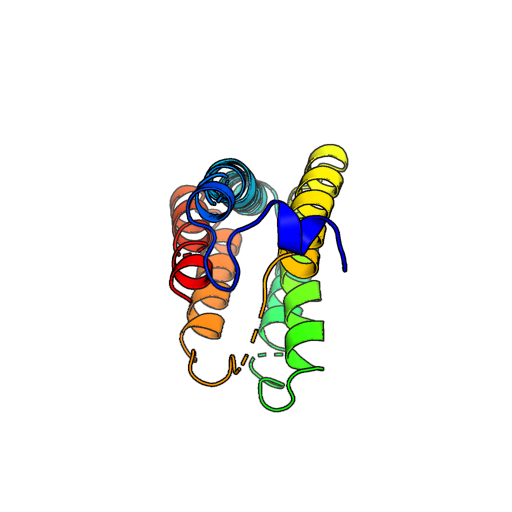 GLN A 1 212 ? 19.496 43.670 48.538 1.00 42.97 212 GLN A CA 1
ATOM 1016 C C . GLN A 1 212 ? 18.693 42.944 49.611 1.00 42.16 212 GLN A C 1
ATOM 1017 O O . GLN A 1 212 ? 19.251 42.159 50.387 1.00 43.95 212 GLN A O 1
ATOM 1023 N N . ALA A 1 213 ? 17.382 43.192 49.673 1.00 36.46 213 ALA A N 1
ATOM 1024 C CA . ALA A 1 213 ? 16.548 42.502 50.651 1.00 39.00 213 ALA A CA 1
ATOM 1025 C C . ALA A 1 213 ? 16.526 40.998 50.397 1.00 42.96 213 ALA A C 1
ATOM 1026 O O . ALA A 1 213 ? 16.619 40.196 51.340 1.00 36.66 213 ALA A O 1
ATOM 1028 N N . ALA A 1 214 ? 16.403 40.595 49.127 1.00 33.12 214 ALA A N 1
ATOM 1029 C CA . ALA A 1 214 ? 16.446 39.172 48.798 1.00 37.83 214 ALA A CA 1
ATOM 1030 C C . ALA A 1 214 ? 17.787 38.553 49.181 1.00 33.96 214 ALA A C 1
ATOM 1031 O O . ALA A 1 214 ? 17.838 37.452 49.751 1.00 36.51 214 ALA A O 1
ATOM 1033 N N . LEU A 1 215 ? 18.886 39.246 48.868 1.00 32.40 215 LEU A N 1
ATOM 1034 C CA 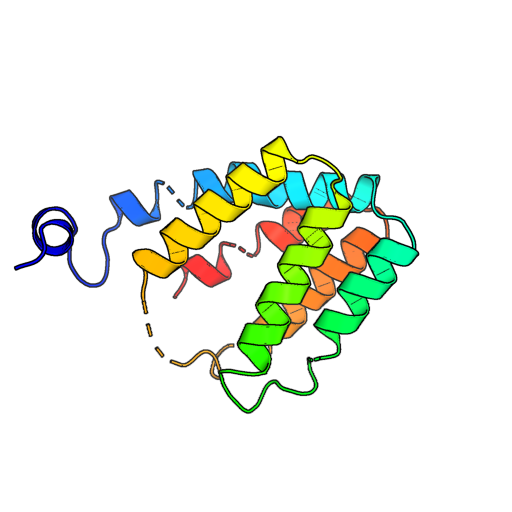. LEU A 1 215 ? 20.210 38.734 49.207 1.00 37.14 215 LEU A CA 1
ATOM 1035 C C . LEU A 1 215 ? 20.366 38.569 50.713 1.00 45.37 215 LEU A C 1
ATOM 1036 O O . LEU A 1 215 ? 20.907 37.559 51.184 1.00 39.05 215 LEU A O 1
ATOM 1041 N N . THR A 1 216 ? 19.894 39.554 51.483 1.00 41.31 216 THR A N 1
ATOM 1042 C CA . THR A 1 216 ? 19.940 39.457 52.937 1.00 37.08 216 THR A CA 1
ATOM 1043 C 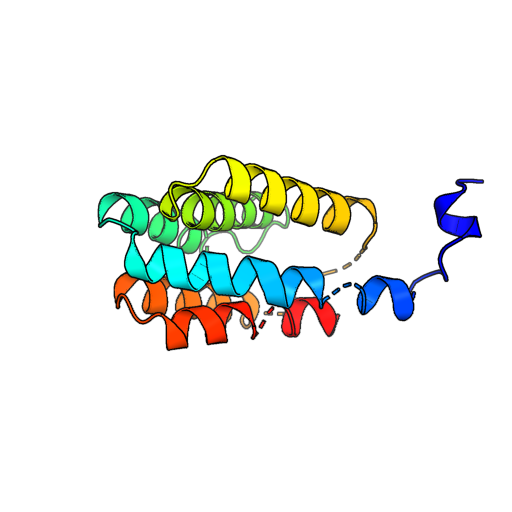C . THR A 1 216 ? 19.149 38.254 53.429 1.00 39.69 216 THR A C 1
ATOM 1044 O O . THR A 1 216 ? 19.601 37.530 54.325 1.00 39.78 216 THR A O 1
ATOM 1056 N N . ILE A 1 218 ? 18.502 35.453 51.833 1.00 36.04 218 ILE A N 1
ATOM 1057 C CA . ILE A 1 218 ? 19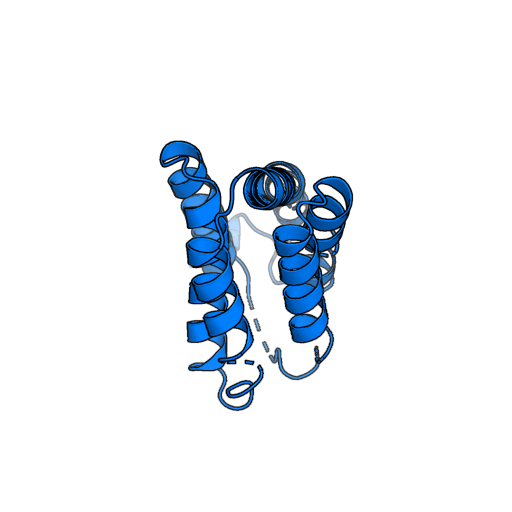.215 34.222 51.493 1.00 37.84 218 ILE A CA 1
ATOM 1058 C C . ILE A 1 218 ? 20.408 34.022 52.423 1.00 40.44 218 ILE A C 1
ATOM 1059 O O . ILE A 1 218 ? 20.680 32.904 52.876 1.00 41.80 218 ILE A O 1
ATOM 1064 N N . ALA A 1 219 ? 21.132 35.101 52.732 1.00 37.96 219 ALA A N 1
ATOM 1065 C CA . ALA A 1 219 ? 22.272 34.988 53.637 1.00 46.79 219 ALA A CA 1
ATOM 1066 C C . ALA A 1 219 ? 21.832 34.564 55.034 1.00 55.12 219 ALA A C 1
ATOM 1067 O O . ALA A 1 219 ? 22.501 33.748 55.681 1.00 55.92 219 ALA A O 1
ATOM 1069 N N . SER A 1 220 ? 20.706 35.102 55.511 1.00 43.86 220 SER A N 1
ATOM 1070 C CA . SER A 1 220 ? 20.200 34.718 56.825 1.00 45.81 220 SER A CA 1
ATOM 1071 C C . SER A 1 220 ? 19.691 33.283 56.831 1.00 58.61 220 SER A C 1
ATOM 1072 O O . SER A 1 220 ? 19.836 32.578 57.836 1.00 56.53 220 SER A O 1
ATOM 1075 N N . SER A 1 221 ? 19.087 32.836 55.728 1.00 49.45 221 SER A N 1
ATOM 1076 C CA . SER A 1 221 ? 18.690 31.438 55.616 1.00 48.77 221 SER A CA 1
ATOM 1077 C C . SER A 1 221 ? 19.908 30.523 55.630 1.00 69.47 221 SER A C 1
ATOM 1078 O O . SER A 1 221 ? 19.868 29.432 56.212 1.00 64.64 221 SER A O 1
ATOM 1081 N N . THR A 1 222 ? 21.004 30.959 55.003 1.00 65.96 222 THR A N 1
ATOM 1082 C CA . THR A 1 222 ? 22.210 30.139 54.947 1.00 72.32 222 THR A CA 1
ATOM 1083 C C . THR A 1 222 ? 22.913 30.086 56.300 1.00 83.42 222 THR A C 1
ATOM 1084 O O . THR A 1 222 ? 23.431 29.033 56.692 1.00 80.77 222 THR A O 1
ATOM 1088 N N . ARG A 1 223 ? 22.930 31.206 57.032 1.00 75.86 223 ARG A N 1
ATOM 1089 C CA . ARG A 1 223 ? 23.663 31.271 58.295 1.00 77.61 223 ARG A CA 1
ATOM 1090 C C . ARG A 1 223 ? 23.159 30.264 59.321 1.00 86.89 223 ARG A C 1
ATOM 1091 O O . ARG A 1 223 ? 23.896 29.930 60.256 1.00 79.01 223 ARG A O 1
ATOM 1099 N N . ARG A 1 224 ? 21.928 29.776 59.176 1.00 81.09 224 ARG A N 1
ATOM 1100 C CA . ARG A 1 224 ? 21.458 28.683 60.018 1.00 88.52 224 ARG A CA 1
ATOM 1101 C C . ARG A 1 224 ? 22.161 27.391 59.622 1.00 91.76 224 ARG A C 1
ATOM 1102 O O . ARG A 1 224 ? 22.999 26.877 60.371 1.00 91.95 224 ARG A O 1
#

InterPro domains:
  IPR000524 Transcription regulator HTH, GntR [PF00392] (7-68)
  IPR000524 Transcription regulator HTH, GntR [PR00035] (28-42)
  IPR000524 Transcription regulator HTH, GntR [PR00035] (42-58)
  IPR000524 Transcription regulator HTH, GntR [PS50949] (3-71)
  IPR000524 Transcription regulator HTH, GntR [SM00345] (9-68)
  IPR000524 Transcription regulator HTH, GntR [cd07377] (5-69)
  IPR008920 Transcription regulator FadR/GntR, C-terminal [G3DSA:1.20.120.530] (86-228)
  IPR008920 Transcription regulator FadR/GntR, C-terminal [SSF48008] (98-227)
  IPR011711 GntR, C-terminal [PF07729] (98-218)
  IPR011711 GntR, C-terminal [SM00895] (97-220)
  IPR036388 Winged helix-like DNA-binding domain superfamily [G3DSA:1.10.10.10] (2-70)
  IPR036390 Winged helix DNA-binding domain superfamily [SSF46785] (4-72)

B-factor: mean 54.14, std 19.79, range [25.92, 120.31]

Sequence (138 aa):
TDVLQWVLENDYDPRLISASEVRNLVEPAIARWAAERATSSDLAQIESALNEIANNQDREAFNEADIRYHEAVLQSVHNPVLQQLSIAISSLQRAVFEGDEANPQTLQEHKALFDAIRHQDGDAAEQAALTIASSTRR

Secondary structure (DSSP, 8-state):
--HHHHHS-SS--HHHHH--HHHHHHHHHHHHHHHHH--HHHHHHHHHHHH--TT-SSTTHHHHHHHHHHHHHHHTT--HHHHHHHHHHHHHHHTT----S---HHHHHHHHHHHHHHTT-HHHHHHHHH--HHHHH-

Organism: Escherichia coli O7:K1 (strain IAI39 / ExPEC) (NCBI:txid585057)

Solvent-accessible surface area: 8840 Å² total

Radius of gyration: 15.45 Å; Cα contacts (8 Å, |Δi|>4): 126; chains: 1; bounding box: 33×48×34 Å

Foldseek 3Di:
DDVLPVVAPPPDRPVVLVCLVVQLVQVLVLLLLLLQQADVVLLVQLVVLLVLCVPLPDPPSNVVSVVSNVVSSNVSSVDVVSSVVVVVVVVVCPVNHDPVSVCVVVSVLSVQSSVSSVVSPSVSNSVSSSVSVVVSVD